Protein AF-A0A537LEA3-F1 (afdb_monomer_lite)

InterPro domains:
  IPR000515 ABC transporter type 1, transmembrane domain MetI-like [PS50928] (60-108)
  IPR035906 MetI-like superfamily [G3DSA:1.10.3720.10] (2-108)
  IPR035906 MetI-like superfamily [SSF161098] (2-107)

Organism: NCBI:txid2569760

Foldseek 3Di:
DVPCVVVVVVVVVVVVVCCVPVVVVVVVVLVCQADPVPRHGNGCVSVVVLVPDPVNVVVVVVVVCVVVVVVVVCVVVVVVVVVVCVVPPPDPVVSVVVVVVVVDPDPD

pLDDT: mean 89.68, std 10.16, range [42.91, 97.94]

Sequence (108 aa):
MRHWTPYLLVAPPVVLLASLVIYPLLYNVSLSLRSYRTGEFVGLHNFARALDDPQFFASLWATAIYVSGTLVVEILLGLALALLVHRTIRSGWARTLVYLLFLIPMVT

Secondary structure (DSSP, 8-state):
-TTTHHHHHHHHHHHHHHHHHHHHHHHHHHHHTB-TTT--B-TTHHHHHHHT-HHHHHHHHHHHHHHHHHHHHHHHHHHHHHHHHHHH---HHHHHHHHHHH------

Structure (mmCIF, N/CA/C/O backbone):
data_AF-A0A537LEA3-F1
#
_entry.id   AF-A0A537LEA3-F1
#
loop_
_atom_site.group_PDB
_atom_site.id
_atom_site.type_symbol
_atom_site.label_atom_id
_atom_site.label_alt_id
_atom_site.label_comp_id
_atom_site.label_asym_id
_atom_site.label_entity_id
_atom_site.label_seq_id
_atom_site.pdbx_PDB_ins_code
_atom_site.Cartn_x
_atom_site.Cartn_y
_atom_site.Cartn_z
_atom_site.occupancy
_atom_site.B_iso_or_equiv
_atom_site.auth_seq_id
_atom_site.auth_comp_id
_atom_site.auth_asym_id
_atom_site.auth_atom_id
_atom_site.pdbx_PDB_model_num
ATOM 1 N N . MET A 1 1 ? -36.535 -11.573 -21.141 1.00 58.59 1 MET A N 1
ATOM 2 C CA . MET A 1 1 ? -35.672 -10.382 -20.936 1.00 58.59 1 MET A CA 1
ATOM 3 C C . MET A 1 1 ? -35.405 -10.028 -19.458 1.00 58.59 1 MET A C 1
ATOM 5 O O . MET A 1 1 ? -34.530 -9.219 -19.198 1.00 58.59 1 MET A O 1
ATOM 9 N N . ARG A 1 2 ? -36.073 -10.660 -18.472 1.00 63.22 2 ARG A N 1
ATOM 10 C CA . ARG A 1 2 ? -36.006 -10.318 -17.028 1.00 63.22 2 ARG A CA 1
ATOM 11 C C . ARG A 1 2 ? -34.726 -10.750 -16.274 1.00 63.22 2 ARG A C 1
ATOM 13 O O . ARG A 1 2 ? -34.560 -10.387 -15.120 1.00 63.22 2 ARG A O 1
ATOM 20 N N . HIS A 1 3 ? -33.837 -11.526 -16.897 1.00 73.12 3 HIS A N 1
ATOM 21 C CA . HIS A 1 3 ? -32.606 -12.032 -16.263 1.00 73.12 3 HIS A CA 1
ATOM 22 C C . HIS A 1 3 ? -31.357 -11.177 -16.553 1.00 73.12 3 HIS A C 1
ATOM 24 O O . HIS A 1 3 ? -30.383 -11.276 -15.818 1.00 73.12 3 HIS A O 1
ATOM 30 N N . TRP A 1 4 ? -31.389 -10.295 -17.564 1.00 79.31 4 TRP A N 1
ATOM 31 C CA . TRP A 1 4 ? -30.260 -9.410 -17.918 1.00 79.31 4 TRP A CA 1
ATOM 32 C C . TRP A 1 4 ? -30.353 -8.018 -17.287 1.00 79.31 4 TRP A C 1
ATOM 34 O O . TRP A 1 4 ? -29.346 -7.330 -17.149 1.00 79.31 4 TRP A O 1
ATOM 44 N N . THR A 1 5 ? -31.552 -7.606 -16.866 1.00 84.56 5 THR A N 1
ATOM 45 C CA . THR A 1 5 ? -31.802 -6.319 -16.204 1.00 84.56 5 THR A CA 1
ATOM 46 C C . THR A 1 5 ? -30.903 -6.042 -14.991 1.00 84.56 5 THR A C 1
ATOM 48 O O . THR A 1 5 ? -30.385 -4.930 -14.929 1.00 84.56 5 THR A O 1
ATOM 51 N N . PRO A 1 6 ? -30.631 -6.986 -14.061 1.00 83.44 6 PRO A N 1
ATOM 52 C CA . PRO A 1 6 ? -29.698 -6.711 -12.964 1.00 83.44 6 PRO A CA 1
ATOM 53 C C . PRO A 1 6 ? -28.264 -6.455 -13.456 1.00 83.44 6 PRO A C 1
ATOM 55 O O . PRO A 1 6 ? -27.600 -5.560 -12.944 1.00 83.44 6 PRO A O 1
ATOM 58 N N . TYR A 1 7 ? -27.801 -7.167 -14.489 1.00 87.44 7 TYR A N 1
ATOM 59 C CA . TYR A 1 7 ? -26.462 -6.963 -15.053 1.00 87.44 7 TYR A CA 1
ATOM 60 C C . TYR A 1 7 ? -26.338 -5.620 -15.769 1.00 87.44 7 TYR A C 1
ATOM 62 O O . TYR A 1 7 ? -25.333 -4.942 -15.608 1.00 87.44 7 TYR A O 1
ATOM 70 N N . LEU A 1 8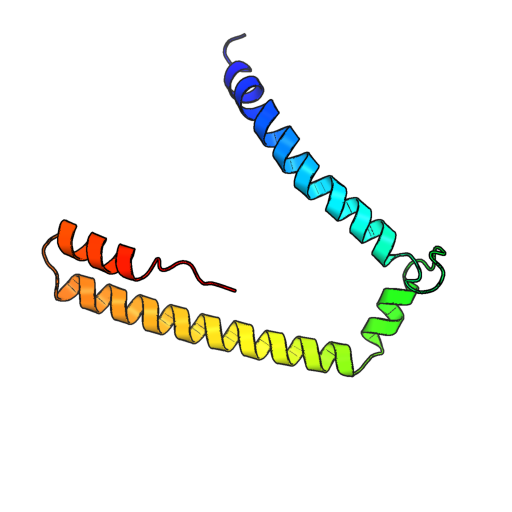 ? -27.366 -5.197 -16.508 1.00 90.31 8 LEU A N 1
ATOM 71 C CA . LEU A 1 8 ? -27.378 -3.897 -17.186 1.00 90.31 8 LEU A CA 1
ATOM 72 C C . LEU A 1 8 ? -27.432 -2.714 -16.210 1.00 90.31 8 LEU A C 1
ATOM 74 O O . LEU A 1 8 ? -26.903 -1.656 -16.527 1.00 90.31 8 LEU A O 1
ATOM 78 N N . LEU A 1 9 ? -28.030 -2.886 -15.028 1.00 90.38 9 LEU A N 1
ATOM 79 C CA . LEU A 1 9 ? -28.040 -1.859 -13.978 1.00 90.38 9 LEU A CA 1
ATOM 80 C C . LEU A 1 9 ? -26.688 -1.746 -13.259 1.00 90.38 9 LEU A C 1
ATOM 82 O O . LEU A 1 9 ? -26.279 -0.652 -12.883 1.00 90.38 9 LEU A O 1
ATOM 86 N N . VAL A 1 10 ? -25.985 -2.868 -13.088 1.00 93.25 10 VAL A N 1
ATOM 87 C CA . VAL A 1 10 ? -24.665 -2.919 -12.437 1.00 93.25 10 VAL A CA 1
ATOM 88 C C . VAL A 1 10 ? -23.525 -2.620 -13.424 1.00 93.25 10 VAL A C 1
ATOM 90 O O . VAL A 1 10 ? -22.455 -2.175 -13.014 1.00 93.25 10 VAL A O 1
ATOM 93 N N . ALA A 1 11 ? -23.742 -2.806 -14.728 1.00 94.62 11 ALA A N 1
ATOM 94 C CA . ALA A 1 11 ? -22.716 -2.616 -15.747 1.00 94.62 11 ALA A CA 1
ATOM 95 C C . ALA A 1 11 ? -22.125 -1.190 -15.778 1.00 94.62 11 ALA A C 1
ATOM 97 O O . ALA A 1 11 ? -20.901 -1.098 -15.756 1.00 94.62 11 ALA A O 1
ATOM 98 N N . PRO A 1 12 ? -22.897 -0.080 -15.767 1.00 93.75 12 PRO A N 1
ATOM 99 C CA . PRO A 1 12 ? -22.322 1.267 -15.801 1.00 93.75 12 PRO A CA 1
ATOM 100 C C . PRO A 1 12 ? -21.365 1.578 -14.637 1.00 93.75 12 PRO A C 1
ATOM 102 O O . PRO A 1 12 ? -20.235 1.986 -14.918 1.00 93.75 12 PRO A O 1
ATOM 105 N N . PRO A 1 13 ? -21.728 1.362 -13.352 1.00 95.00 13 PRO A N 1
ATOM 106 C CA . PRO A 1 13 ? -20.794 1.613 -12.258 1.00 95.00 13 PRO A CA 1
ATOM 107 C C . PRO A 1 13 ? -19.602 0.652 -12.283 1.00 95.00 13 PRO A C 1
ATOM 109 O O . PRO A 1 13 ? -18.483 1.086 -12.031 1.00 95.00 13 PRO A O 1
ATOM 112 N N . VAL A 1 14 ? -19.794 -0.623 -12.639 1.00 95.50 14 VAL A N 1
ATOM 113 C CA . VAL A 1 14 ? -18.678 -1.580 -12.726 1.00 95.50 14 VAL A CA 1
ATOM 114 C C . VAL A 1 14 ? -17.705 -1.205 -13.835 1.00 95.50 14 VAL A C 1
ATOM 116 O O . VAL A 1 14 ? -16.505 -1.193 -13.592 1.00 95.50 14 VAL A O 1
ATOM 119 N N . VAL A 1 15 ? -18.189 -0.864 -15.029 1.00 96.38 15 VAL A N 1
ATOM 120 C CA . VAL A 1 15 ? -17.337 -0.445 -16.151 1.00 96.38 15 VAL A CA 1
ATOM 121 C C . VAL A 1 15 ? -16.591 0.836 -15.805 1.00 96.38 15 VAL A C 1
ATOM 123 O O . VAL A 1 15 ? -15.396 0.929 -16.080 1.00 96.38 15 VAL A O 1
ATOM 126 N N . LEU A 1 16 ? -17.258 1.801 -15.167 1.00 96.12 16 LEU A N 1
ATOM 127 C CA . LEU A 1 16 ? -16.620 3.036 -14.726 1.00 96.12 16 LEU A CA 1
ATOM 128 C C . LEU A 1 16 ? -15.499 2.751 -13.716 1.00 96.12 16 LEU A C 1
ATOM 130 O O . LEU A 1 16 ? -14.360 3.151 -13.943 1.00 96.12 16 LEU A O 1
ATOM 134 N N . LEU A 1 17 ? -15.797 2.017 -12.640 1.00 96.44 17 LEU A N 1
ATOM 135 C CA . LEU A 1 17 ? -14.820 1.673 -11.602 1.00 96.44 17 LEU A CA 1
ATOM 136 C C . LEU A 1 17 ? -13.667 0.835 -12.159 1.00 96.44 17 LEU A C 1
ATOM 138 O O . LEU A 1 17 ? -12.504 1.118 -11.879 1.00 96.44 17 LEU A O 1
ATOM 142 N N . ALA A 1 18 ? -13.974 -0.162 -12.989 1.00 95.94 18 ALA A N 1
ATOM 143 C CA . ALA A 1 18 ? -12.971 -0.988 -13.641 1.00 95.94 18 ALA A CA 1
ATOM 144 C C . ALA A 1 18 ? -12.070 -0.139 -14.537 1.00 95.94 18 ALA A C 1
ATOM 146 O O . ALA A 1 18 ? -10.857 -0.280 -14.471 1.00 95.94 18 ALA A O 1
ATOM 147 N N . SER A 1 19 ? -12.626 0.790 -15.317 1.00 96.25 19 SER A N 1
ATOM 148 C CA . SER A 1 19 ? -11.834 1.678 -16.175 1.00 96.25 19 SER A CA 1
ATOM 149 C C . SER A 1 19 ? -10.914 2.582 -15.356 1.00 96.25 19 SER A C 1
ATOM 151 O O . SER A 1 19 ? -9.741 2.722 -15.695 1.00 96.25 19 SER A O 1
ATOM 153 N N . LEU A 1 20 ? -11.411 3.135 -14.245 1.00 96.50 20 LEU A N 1
ATOM 154 C CA . LEU A 1 20 ? -10.626 3.974 -13.337 1.00 96.50 20 LEU A CA 1
ATOM 155 C C . LEU A 1 20 ? -9.467 3.227 -12.669 1.00 96.50 20 LEU A C 1
ATOM 157 O O . LEU A 1 20 ? -8.479 3.861 -12.324 1.00 96.50 20 LEU A O 1
ATOM 161 N N . VAL A 1 21 ? -9.562 1.907 -12.497 1.00 96.12 21 VAL A N 1
ATOM 162 C CA . VAL A 1 21 ? -8.484 1.081 -11.929 1.00 96.12 21 VAL A CA 1
ATOM 163 C C . VAL A 1 21 ? -7.559 0.542 -13.020 1.00 96.12 21 VAL A C 1
ATOM 165 O O . VAL A 1 21 ? -6.338 0.637 -12.917 1.00 96.12 21 VAL A O 1
ATOM 168 N N . ILE A 1 22 ? -8.129 -0.015 -14.086 1.00 96.75 22 ILE A N 1
ATOM 169 C CA . ILE A 1 22 ? -7.390 -0.704 -15.147 1.00 96.75 22 ILE A CA 1
ATOM 170 C C . ILE A 1 22 ? -6.566 0.290 -15.961 1.00 96.75 22 ILE A C 1
ATOM 172 O O . ILE A 1 22 ? -5.415 -0.003 -16.271 1.00 96.75 22 ILE A O 1
ATOM 176 N N . TYR A 1 23 ? -7.103 1.470 -16.280 1.00 96.31 23 TYR A N 1
ATOM 177 C CA . TYR A 1 23 ? -6.367 2.470 -17.053 1.00 96.31 23 TYR A CA 1
ATOM 178 C C . TYR A 1 23 ? -5.046 2.897 -16.383 1.00 96.31 23 TYR A C 1
ATOM 180 O O . TYR A 1 23 ? -3.993 2.722 -17.007 1.00 96.31 23 TYR A O 1
ATOM 188 N N . PRO A 1 24 ? -5.029 3.401 -15.128 1.00 96.69 24 PRO A N 1
ATOM 189 C CA . PRO A 1 24 ? -3.774 3.762 -14.480 1.00 96.69 24 PRO A CA 1
ATOM 190 C C . PRO A 1 24 ? -2.895 2.542 -14.215 1.00 96.69 24 PRO A C 1
ATOM 192 O O . PRO A 1 24 ? -1.677 2.677 -14.254 1.00 96.69 24 PRO A O 1
ATOM 195 N N . LEU A 1 25 ? -3.460 1.352 -13.991 1.00 97.12 25 LEU A N 1
ATOM 196 C CA . LEU A 1 25 ? -2.669 0.131 -13.841 1.00 97.12 25 LEU A CA 1
ATOM 197 C C . LEU A 1 25 ? -1.891 -0.185 -15.124 1.00 97.12 25 LEU A C 1
ATOM 199 O O . LEU A 1 25 ? -0.675 -0.351 -15.069 1.00 97.12 25 LEU A O 1
ATOM 203 N N . LEU A 1 26 ? -2.555 -0.203 -16.282 1.00 97.00 26 LEU A N 1
ATOM 204 C CA . LEU A 1 26 ? -1.904 -0.432 -17.577 1.00 97.00 26 LEU A CA 1
ATOM 205 C C . LEU A 1 26 ? -0.862 0.648 -17.884 1.00 97.00 26 LEU A C 1
ATOM 207 O O . LEU A 1 26 ? 0.230 0.344 -18.369 1.00 97.00 26 LEU A O 1
ATOM 211 N N . TYR A 1 27 ? -1.170 1.903 -17.556 1.00 95.12 27 TYR A N 1
ATOM 212 C CA . TYR A 1 27 ? -0.226 3.005 -17.692 1.00 95.12 27 TYR A CA 1
ATOM 213 C C . TYR A 1 27 ? 1.017 2.814 -16.807 1.00 95.12 27 TYR A C 1
ATOM 215 O O . TYR A 1 27 ? 2.139 2.943 -17.293 1.00 95.12 27 TYR A O 1
ATOM 223 N N . ASN A 1 28 ? 0.841 2.420 -15.542 1.00 95.81 28 ASN A N 1
ATOM 224 C CA . ASN A 1 28 ? 1.945 2.121 -14.628 1.00 95.81 28 ASN A CA 1
ATOM 225 C C . ASN A 1 28 ? 2.772 0.916 -15.088 1.00 95.81 28 ASN A C 1
ATOM 227 O O . ASN A 1 28 ? 3.995 0.956 -15.001 1.00 95.81 28 ASN A O 1
ATOM 231 N N . VAL A 1 29 ? 2.142 -0.126 -15.637 1.00 95.50 29 VAL A N 1
ATOM 232 C CA . VAL A 1 29 ? 2.865 -1.258 -16.236 1.00 95.50 29 VAL A CA 1
ATOM 233 C C . VAL A 1 29 ? 3.735 -0.773 -17.399 1.00 95.50 29 VAL A C 1
ATOM 235 O O . VAL A 1 29 ? 4.924 -1.083 -17.437 1.00 95.50 29 VAL A O 1
ATOM 238 N N . SER A 1 30 ? 3.198 0.055 -18.299 1.00 94.88 30 SER A N 1
ATOM 239 C CA . SER A 1 30 ? 3.976 0.656 -19.394 1.00 94.88 30 SER A CA 1
ATOM 240 C C . SER A 1 30 ? 5.143 1.508 -18.880 1.00 94.88 30 SER A C 1
ATOM 242 O O . SER A 1 30 ? 6.261 1.385 -19.381 1.00 94.88 30 SER A O 1
ATOM 244 N N . LEU A 1 31 ? 4.917 2.326 -17.845 1.00 94.56 31 LEU A N 1
ATOM 245 C CA . LEU A 1 31 ? 5.967 3.119 -17.200 1.00 94.56 31 LEU A CA 1
ATOM 246 C C . LEU A 1 31 ? 7.034 2.248 -16.531 1.00 94.56 31 LEU A C 1
ATOM 248 O O . LEU A 1 31 ? 8.217 2.554 -16.645 1.00 94.56 31 LEU A O 1
ATOM 252 N N . SER A 1 32 ? 6.650 1.142 -15.891 1.00 94.12 32 SER A N 1
ATOM 253 C CA . SER A 1 32 ? 7.592 0.228 -15.231 1.00 94.12 32 SER A CA 1
ATOM 254 C C . SER A 1 32 ? 8.587 -0.406 -16.208 1.00 94.12 32 SER A C 1
ATOM 256 O O . SER A 1 32 ? 9.696 -0.764 -15.815 1.00 94.12 32 SER A O 1
ATOM 258 N N . LEU A 1 33 ? 8.223 -0.482 -17.494 1.00 96.19 33 LEU A N 1
ATOM 259 C CA . LEU A 1 33 ? 9.062 -0.998 -18.576 1.00 96.19 33 LEU A CA 1
ATOM 260 C C . LEU A 1 33 ? 9.866 0.097 -19.294 1.00 96.19 33 LEU A C 1
ATOM 262 O O . LEU A 1 33 ? 10.582 -0.187 -20.257 1.00 96.19 33 LEU A O 1
ATOM 266 N N . ARG A 1 34 ? 9.741 1.357 -18.866 1.00 95.94 34 ARG A N 1
ATOM 267 C CA . ARG A 1 34 ? 10.409 2.514 -19.468 1.00 95.94 34 ARG A CA 1
ATOM 268 C C . ARG A 1 34 ? 11.412 3.140 -18.508 1.00 95.94 34 ARG A C 1
ATOM 270 O O . ARG A 1 34 ? 11.278 3.077 -17.289 1.00 95.94 34 ARG A O 1
ATOM 277 N N . SER A 1 35 ? 12.458 3.742 -19.056 1.00 93.44 35 SER A N 1
ATOM 278 C CA . SER A 1 35 ? 13.439 4.493 -18.280 1.00 93.44 35 SER A CA 1
ATOM 279 C C . SER A 1 35 ? 12.798 5.762 -17.728 1.00 93.44 35 SER A C 1
ATOM 281 O O . SER A 1 35 ? 12.311 6.589 -18.495 1.00 93.44 35 SER A O 1
ATOM 283 N N . TYR A 1 36 ? 12.866 5.971 -16.413 1.00 88.88 36 TYR A N 1
ATOM 284 C CA . TYR A 1 36 ? 12.400 7.219 -15.798 1.00 88.88 36 TYR A CA 1
ATOM 285 C C . TYR A 1 36 ? 13.168 8.456 -16.303 1.00 88.88 36 TYR A C 1
ATOM 287 O O . TYR A 1 36 ? 12.627 9.555 -16.316 1.00 88.88 36 TYR A O 1
ATOM 295 N N . ARG A 1 37 ? 14.429 8.291 -16.735 1.00 89.31 37 ARG A N 1
ATOM 296 C CA . ARG A 1 37 ? 15.275 9.412 -17.185 1.00 89.31 37 ARG A CA 1
ATOM 297 C C . ARG A 1 37 ? 15.064 9.769 -18.654 1.00 89.31 37 ARG A C 1
ATOM 299 O O . ARG A 1 37 ? 15.113 10.943 -18.993 1.00 89.31 37 ARG A O 1
ATOM 306 N N . THR A 1 38 ? 14.889 8.766 -19.516 1.00 91.06 38 THR A N 1
ATOM 307 C CA . THR A 1 38 ? 14.872 8.951 -20.981 1.00 91.06 38 THR A CA 1
ATOM 308 C C . THR A 1 38 ? 13.508 8.676 -21.616 1.00 91.06 38 THR A C 1
ATOM 310 O O . THR A 1 38 ? 13.295 9.035 -22.766 1.00 91.06 38 THR A O 1
ATOM 313 N N . GLY A 1 39 ? 12.572 8.035 -20.906 1.00 90.50 39 GLY A N 1
ATOM 314 C CA . GLY A 1 39 ? 11.260 7.628 -21.434 1.00 90.50 39 GLY A CA 1
ATOM 315 C C . GLY A 1 39 ? 11.298 6.438 -22.406 1.00 90.50 39 GLY A C 1
ATOM 316 O O . GLY A 1 39 ? 10.249 5.928 -22.823 1.00 90.50 39 GLY A O 1
ATOM 317 N N . GLU A 1 40 ? 12.497 5.969 -22.749 1.00 93.81 40 GLU A N 1
ATOM 318 C CA . GLU A 1 40 ? 12.722 4.853 -23.662 1.00 93.81 40 GLU A CA 1
ATOM 319 C C . GLU A 1 40 ? 12.281 3.527 -23.049 1.00 93.81 40 GLU A C 1
ATOM 321 O O . GLU A 1 40 ? 12.340 3.330 -21.835 1.00 93.81 40 GLU A O 1
ATOM 326 N N . PHE A 1 41 ? 11.845 2.602 -23.900 1.00 95.19 41 PHE A N 1
ATOM 327 C CA . PHE A 1 41 ? 11.473 1.260 -23.477 1.00 95.19 41 PHE A CA 1
ATOM 328 C C . PHE A 1 41 ? 12.730 0.448 -23.142 1.00 95.19 41 PHE A C 1
ATOM 330 O O . PHE A 1 41 ? 13.535 0.153 -24.020 1.00 95.19 41 PHE A O 1
ATOM 337 N N . VAL A 1 42 ? 12.882 0.081 -21.870 1.00 95.62 42 VAL A N 1
ATOM 338 C CA . VAL A 1 42 ? 14.022 -0.685 -21.335 1.00 95.62 42 VAL A CA 1
ATOM 339 C C . VAL A 1 42 ? 13.627 -2.102 -20.902 1.00 95.62 42 VAL A C 1
ATOM 341 O O . VAL A 1 42 ? 14.433 -2.830 -20.319 1.00 95.62 42 VAL A O 1
ATOM 344 N N . GLY A 1 43 ? 12.379 -2.507 -21.163 1.00 94.06 43 GLY A N 1
ATOM 345 C CA . GLY A 1 43 ? 11.856 -3.818 -20.793 1.00 94.06 43 GLY A CA 1
ATOM 346 C C . GLY A 1 43 ? 11.974 -4.073 -19.289 1.00 94.06 43 GLY A C 1
ATOM 347 O O . GLY A 1 43 ? 11.599 -3.235 -18.474 1.00 94.06 43 GLY A O 1
ATOM 348 N N . LEU A 1 44 ? 12.527 -5.227 -18.907 1.00 94.62 44 LEU A N 1
ATOM 349 C CA . LEU A 1 44 ? 12.644 -5.638 -17.502 1.00 94.62 44 LEU A CA 1
ATOM 350 C C . LEU A 1 44 ? 13.888 -5.092 -16.781 1.00 94.62 44 LEU A C 1
ATOM 352 O O . LEU A 1 44 ? 14.126 -5.430 -15.623 1.00 94.62 44 LEU A O 1
ATOM 356 N N . HIS A 1 45 ? 14.679 -4.229 -17.421 1.00 94.25 45 HIS A N 1
ATOM 357 C CA . HIS A 1 45 ? 15.930 -3.737 -16.842 1.00 94.25 45 HIS A CA 1
ATOM 358 C C . HIS A 1 45 ? 15.731 -2.961 -15.524 1.00 94.25 45 HIS A C 1
ATOM 360 O O . HIS A 1 45 ? 16.576 -3.022 -14.633 1.00 94.25 45 HIS A O 1
ATOM 366 N N . ASN A 1 46 ? 14.600 -2.263 -15.366 1.00 93.19 46 ASN A N 1
ATOM 367 C CA . ASN A 1 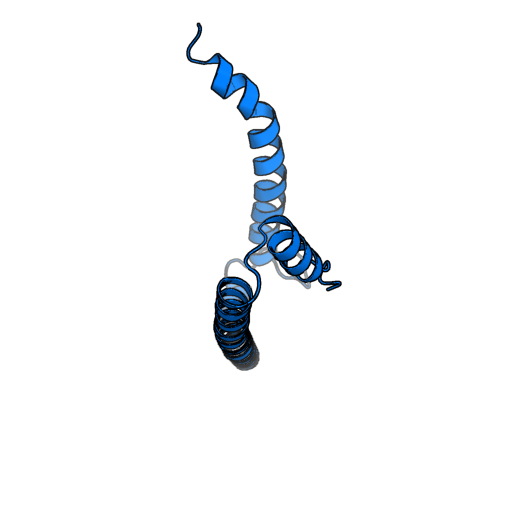46 ? 14.241 -1.605 -14.104 1.00 93.19 46 ASN A CA 1
ATOM 368 C C . ASN A 1 46 ? 14.069 -2.610 -12.954 1.00 93.19 46 ASN A C 1
ATOM 370 O O . ASN A 1 46 ? 14.516 -2.341 -11.843 1.00 93.19 46 ASN A O 1
ATOM 374 N N . PHE A 1 47 ? 13.465 -3.770 -13.228 1.00 93.50 47 PHE A N 1
ATOM 375 C CA . PHE A 1 47 ? 13.255 -4.822 -12.234 1.00 93.50 47 PHE A CA 1
ATOM 376 C C . PHE A 1 47 ? 14.568 -5.505 -11.855 1.00 93.50 47 PHE A C 1
ATOM 378 O O . PHE A 1 47 ? 14.821 -5.691 -10.673 1.00 93.50 47 PHE A O 1
ATOM 385 N N . ALA A 1 48 ? 15.430 -5.807 -12.833 1.00 94.44 48 ALA A N 1
ATOM 386 C CA . ALA A 1 48 ? 16.759 -6.361 -12.560 1.00 94.44 48 ALA A CA 1
ATOM 387 C C . ALA A 1 48 ? 17.577 -5.430 -11.649 1.00 94.44 48 ALA A C 1
ATOM 389 O O . ALA A 1 48 ? 18.078 -5.864 -10.619 1.00 94.44 48 ALA A O 1
ATOM 390 N N . ARG A 1 49 ? 17.611 -4.123 -11.957 1.00 93.19 49 ARG A N 1
ATOM 391 C CA . ARG A 1 49 ? 18.287 -3.133 -11.102 1.00 93.19 49 ARG A CA 1
ATOM 392 C C . ARG A 1 49 ? 17.704 -3.048 -9.694 1.00 93.19 49 ARG A C 1
ATOM 394 O O . ARG A 1 49 ? 18.467 -2.864 -8.759 1.00 93.19 49 ARG A O 1
ATOM 401 N N . ALA A 1 50 ? 16.384 -3.153 -9.540 1.00 92.50 50 ALA A N 1
ATOM 402 C CA . ALA A 1 50 ? 15.752 -3.133 -8.222 1.00 92.50 50 ALA A CA 1
ATOM 403 C C . ALA A 1 50 ? 16.088 -4.386 -7.397 1.00 92.50 50 ALA A C 1
ATOM 405 O O . ALA A 1 50 ? 16.274 -4.288 -6.191 1.00 92.50 50 ALA A O 1
ATOM 406 N N . LEU A 1 51 ? 16.187 -5.552 -8.041 1.00 94.94 51 LEU A N 1
ATOM 407 C CA . LEU A 1 51 ? 16.539 -6.810 -7.378 1.00 94.94 51 LEU A CA 1
ATOM 408 C C . LEU A 1 51 ? 18.020 -6.897 -6.991 1.00 94.94 51 LEU A C 1
ATOM 410 O O . LEU A 1 51 ? 18.342 -7.622 -6.058 1.00 94.94 51 LEU A O 1
ATOM 414 N N . ASP A 1 52 ? 18.900 -6.156 -7.661 1.00 95.50 52 ASP A N 1
ATOM 415 C CA . ASP A 1 52 ? 20.315 -6.050 -7.285 1.00 95.50 52 ASP A CA 1
ATOM 416 C C . ASP A 1 52 ? 20.579 -4.943 -6.244 1.00 95.50 52 ASP A C 1
ATOM 418 O O . ASP A 1 52 ? 21.700 -4.818 -5.751 1.00 95.50 52 ASP A O 1
ATOM 422 N N . ASP A 1 53 ? 19.575 -4.128 -5.899 1.00 95.31 53 ASP A N 1
ATOM 423 C CA . ASP A 1 53 ? 19.718 -2.996 -4.981 1.00 95.31 53 ASP A CA 1
ATOM 424 C C . ASP A 1 53 ? 19.523 -3.427 -3.508 1.00 95.31 53 ASP A C 1
ATOM 426 O O . ASP A 1 53 ? 18.413 -3.790 -3.103 1.00 95.31 53 ASP A O 1
ATOM 430 N N . PRO A 1 54 ? 20.550 -3.343 -2.639 1.00 93.69 54 PRO A N 1
ATOM 431 C CA . PRO A 1 54 ? 20.406 -3.659 -1.217 1.00 93.69 54 PRO A CA 1
ATOM 432 C C . PRO A 1 54 ? 19.384 -2.767 -0.499 1.00 93.69 54 PRO A C 1
ATOM 434 O O . PRO A 1 54 ? 18.754 -3.198 0.472 1.00 93.69 54 PRO A O 1
ATOM 437 N N . GLN A 1 55 ? 19.196 -1.530 -0.967 1.00 96.00 55 GLN A N 1
ATOM 438 C CA . GLN A 1 55 ? 18.232 -0.603 -0.386 1.00 96.00 55 GLN A CA 1
ATOM 439 C C . GLN A 1 55 ? 16.794 -1.076 -0.618 1.00 96.00 55 GLN A C 1
ATOM 441 O O . GLN A 1 55 ? 15.955 -0.909 0.269 1.00 96.00 55 GLN A O 1
ATOM 446 N N . PHE A 1 56 ? 16.516 -1.734 -1.748 1.00 94.94 56 PHE A N 1
ATOM 447 C CA . PHE A 1 56 ? 15.206 -2.321 -2.030 1.00 94.94 56 PHE A CA 1
ATOM 448 C C . PHE A 1 56 ? 14.810 -3.337 -0.951 1.00 94.94 56 PHE A C 1
ATOM 450 O O . PHE A 1 56 ? 13.719 -3.249 -0.383 1.00 94.94 56 PHE A O 1
ATOM 457 N N . PHE A 1 57 ? 15.716 -4.252 -0.593 1.00 96.50 57 PHE A N 1
ATOM 458 C CA . PHE A 1 57 ? 15.459 -5.240 0.458 1.00 96.50 57 PHE A CA 1
ATOM 459 C C . PHE A 1 57 ? 15.403 -4.627 1.854 1.00 96.50 57 PHE A C 1
ATOM 461 O O . PHE A 1 57 ? 14.577 -5.048 2.664 1.00 96.50 57 PHE A O 1
ATOM 468 N N . ALA A 1 58 ? 16.231 -3.619 2.140 1.00 96.69 58 ALA A N 1
ATOM 469 C CA . ALA A 1 58 ? 16.164 -2.898 3.408 1.00 96.69 58 ALA A CA 1
ATOM 470 C C . ALA A 1 58 ? 14.789 -2.234 3.599 1.00 96.69 58 ALA A C 1
ATOM 472 O O . ALA A 1 58 ? 14.177 -2.369 4.660 1.00 96.69 58 ALA A O 1
ATOM 473 N N . SER A 1 59 ? 14.266 -1.578 2.559 1.00 97.00 59 SER A N 1
ATOM 474 C CA . SER A 1 59 ? 12.919 -1.005 2.570 1.00 97.00 59 SER A CA 1
ATOM 475 C C . SER A 1 59 ? 11.839 -2.079 2.675 1.00 97.00 59 SER A C 1
ATOM 477 O O . SER A 1 59 ? 10.931 -1.937 3.489 1.00 97.00 59 SER A O 1
ATOM 479 N N . LEU A 1 60 ? 11.959 -3.181 1.928 1.00 97.12 60 LEU A N 1
ATOM 480 C CA . LEU A 1 60 ? 11.014 -4.297 1.995 1.00 97.12 60 LEU A CA 1
ATOM 481 C C . LEU A 1 60 ? 10.931 -4.885 3.411 1.00 97.12 60 LEU A C 1
ATOM 483 O O . LEU A 1 60 ? 9.837 -5.134 3.916 1.00 97.12 60 LEU A O 1
ATOM 487 N N . TRP A 1 61 ? 12.076 -5.061 4.071 1.00 97.62 61 TRP A N 1
ATOM 488 C CA . TRP A 1 61 ? 12.152 -5.567 5.439 1.00 97.62 61 TRP A CA 1
ATOM 489 C C . TRP A 1 61 ? 11.570 -4.584 6.455 1.00 97.62 61 TRP A C 1
ATOM 491 O O . TRP A 1 61 ? 10.792 -4.982 7.322 1.00 97.62 61 TRP A O 1
ATOM 501 N N . ALA A 1 62 ? 11.878 -3.292 6.318 1.00 97.50 62 ALA A N 1
ATOM 502 C CA . ALA A 1 62 ? 11.290 -2.253 7.157 1.00 97.50 62 ALA A CA 1
ATOM 503 C C . ALA A 1 62 ? 9.758 -2.225 7.028 1.00 97.50 62 ALA A C 1
ATOM 505 O O . ALA A 1 62 ? 9.057 -2.189 8.039 1.00 97.50 62 ALA A O 1
ATOM 506 N N . THR A 1 63 ? 9.226 -2.318 5.805 1.00 97.31 63 THR A N 1
ATOM 507 C CA . THR A 1 63 ? 7.781 -2.406 5.563 1.00 97.31 63 THR A CA 1
ATOM 508 C C . THR A 1 63 ? 7.192 -3.691 6.134 1.00 97.31 63 THR A C 1
ATOM 510 O O . THR A 1 63 ? 6.137 -3.639 6.757 1.00 97.31 63 THR A O 1
ATOM 513 N N . ALA A 1 64 ? 7.862 -4.834 5.983 1.00 97.88 64 ALA A N 1
ATOM 514 C CA . ALA A 1 64 ? 7.389 -6.100 6.536 1.00 97.88 64 ALA A CA 1
ATOM 515 C C . ALA A 1 64 ? 7.296 -6.056 8.070 1.00 97.88 64 ALA A C 1
ATOM 517 O O . ALA A 1 64 ? 6.275 -6.458 8.631 1.00 97.88 64 ALA A O 1
ATOM 518 N N . ILE A 1 65 ? 8.312 -5.516 8.752 1.00 97.94 65 ILE A N 1
ATOM 519 C CA . ILE A 1 65 ? 8.288 -5.313 10.210 1.00 97.94 65 ILE A CA 1
ATOM 520 C C . ILE A 1 65 ? 7.174 -4.340 10.597 1.00 97.94 65 ILE A C 1
ATOM 522 O O . ILE A 1 65 ? 6.412 -4.622 11.518 1.00 97.94 65 ILE A O 1
ATOM 526 N N . TYR A 1 66 ? 7.057 -3.216 9.890 1.00 97.19 66 TYR A N 1
ATOM 527 C CA . TYR A 1 66 ? 6.034 -2.214 10.172 1.00 97.19 66 TYR A CA 1
ATOM 528 C C . TYR A 1 66 ? 4.623 -2.793 10.032 1.00 97.19 66 TYR A C 1
ATOM 530 O O . TYR A 1 66 ? 3.830 -2.707 10.964 1.00 97.19 66 TYR A O 1
ATOM 538 N N . VAL A 1 67 ? 4.315 -3.428 8.899 1.00 97.12 67 VAL A N 1
ATOM 539 C CA . VAL A 1 67 ? 2.994 -4.013 8.634 1.00 97.12 67 VAL A CA 1
ATOM 540 C C . VAL A 1 67 ? 2.688 -5.121 9.634 1.00 97.12 67 VAL A C 1
ATOM 542 O O . VAL A 1 67 ? 1.614 -5.126 10.224 1.00 97.12 67 VAL A O 1
ATOM 545 N N . SER A 1 68 ? 3.623 -6.045 9.865 1.00 97.62 68 SER A N 1
ATOM 546 C CA . SER A 1 68 ? 3.393 -7.157 10.794 1.00 97.62 68 SER A CA 1
ATOM 547 C C . SER A 1 68 ? 3.205 -6.676 12.236 1.00 97.62 68 SER A C 1
ATOM 549 O O . SER A 1 68 ? 2.256 -7.096 12.896 1.00 97.62 68 SER A O 1
ATOM 551 N N . GLY A 1 69 ? 4.051 -5.758 12.710 1.00 97.62 69 GLY A N 1
ATOM 552 C CA . GLY A 1 69 ? 3.939 -5.170 14.043 1.00 97.62 69 GLY A CA 1
ATOM 553 C C . GLY A 1 69 ? 2.629 -4.409 14.232 1.00 97.62 69 GLY A C 1
ATOM 554 O O . GLY A 1 69 ? 1.915 -4.659 15.203 1.00 97.62 69 GLY A O 1
ATOM 555 N N . THR A 1 70 ? 2.279 -3.538 13.283 1.00 95.94 70 THR A N 1
ATOM 556 C CA . THR A 1 70 ? 1.031 -2.765 13.326 1.00 95.94 70 THR A CA 1
ATOM 557 C C . THR A 1 70 ? -0.187 -3.684 13.312 1.00 95.94 70 THR A C 1
ATOM 559 O O . THR A 1 70 ? -1.029 -3.564 14.195 1.00 95.94 70 THR A O 1
ATOM 562 N N . LEU A 1 71 ? -0.245 -4.675 12.413 1.00 96.88 71 LEU A N 1
ATOM 563 C CA . LEU A 1 71 ? -1.359 -5.631 12.353 1.00 96.88 71 LEU A CA 1
ATOM 564 C C . LEU A 1 71 ? -1.535 -6.411 13.660 1.00 96.88 71 LEU A C 1
ATOM 566 O O . LEU A 1 71 ? -2.656 -6.567 14.141 1.00 96.88 71 LEU A O 1
ATOM 570 N N . VAL A 1 72 ? -0.442 -6.904 14.252 1.00 97.69 72 VAL A N 1
ATOM 571 C CA . VAL A 1 72 ? -0.506 -7.635 15.526 1.00 97.69 72 VAL A CA 1
ATOM 572 C C . VAL A 1 72 ? -1.059 -6.735 16.628 1.00 97.69 72 VAL A C 1
ATOM 574 O O . VAL A 1 72 ? -1.969 -7.139 17.352 1.00 97.69 72 VAL A O 1
ATOM 577 N N . VAL A 1 73 ? -0.546 -5.511 16.744 1.00 96.44 73 VAL A N 1
ATOM 578 C CA . VAL A 1 73 ? -0.989 -4.555 17.765 1.00 96.44 73 VAL A CA 1
ATOM 579 C C . VAL A 1 73 ? -2.452 -4.159 17.555 1.00 96.44 73 VAL A C 1
ATOM 581 O O . VAL A 1 73 ? -3.226 -4.197 18.509 1.00 96.44 73 VAL A O 1
ATOM 584 N N . GLU A 1 74 ? -2.859 -3.838 16.328 1.00 93.62 74 GLU A N 1
ATOM 585 C CA . GLU A 1 74 ? -4.236 -3.466 15.988 1.00 93.62 74 GLU A CA 1
ATOM 586 C C . GLU A 1 74 ? -5.229 -4.585 16.298 1.00 93.62 74 GLU A C 1
ATOM 588 O O . GLU A 1 74 ? -6.273 -4.328 16.899 1.00 93.62 74 GLU A O 1
ATOM 593 N N . ILE A 1 75 ? -4.903 -5.834 15.951 1.00 95.25 75 ILE A N 1
ATOM 594 C CA . ILE A 1 75 ? -5.766 -6.983 16.245 1.00 95.25 75 ILE A CA 1
ATOM 595 C C . ILE A 1 75 ? -5.879 -7.189 17.755 1.00 95.25 75 ILE A C 1
ATOM 597 O O . ILE A 1 75 ? -6.987 -7.358 18.266 1.00 95.25 75 ILE A O 1
ATOM 601 N N . LEU A 1 76 ? -4.758 -7.163 18.482 1.00 97.12 76 LEU A N 1
ATOM 602 C CA . LEU A 1 76 ? -4.760 -7.376 19.929 1.00 97.12 76 LEU A CA 1
ATOM 603 C C . LEU A 1 76 ? -5.531 -6.275 20.662 1.00 97.12 76 LEU A C 1
ATOM 605 O O . LEU A 1 76 ? -6.383 -6.581 21.497 1.00 97.12 76 LEU A O 1
ATOM 609 N N . LEU A 1 77 ? -5.275 -5.008 20.334 1.00 92.88 77 LEU A N 1
ATOM 610 C CA . LEU A 1 77 ? -5.966 -3.871 20.940 1.00 92.88 77 LEU A CA 1
ATOM 611 C C . LEU A 1 77 ? -7.440 -3.833 20.538 1.00 92.88 77 LEU A C 1
ATOM 613 O O . LEU A 1 77 ? -8.303 -3.696 21.404 1.00 92.88 77 LEU A O 1
ATOM 617 N N . GLY A 1 78 ? -7.744 -4.010 19.252 1.00 90.19 78 GLY A N 1
ATOM 618 C CA . GLY A 1 78 ? -9.110 -4.039 18.737 1.00 90.19 78 GLY A CA 1
ATOM 619 C C . GLY A 1 78 ? -9.939 -5.147 19.382 1.00 90.19 78 GLY A C 1
ATOM 620 O O . GLY A 1 78 ? -11.058 -4.899 19.832 1.00 90.19 78 GLY A O 1
ATOM 621 N N . LEU A 1 79 ? -9.375 -6.352 19.519 1.00 92.56 79 LEU A N 1
ATOM 622 C CA . LEU A 1 79 ? -10.036 -7.472 20.187 1.00 92.56 79 LEU A CA 1
ATOM 623 C C . LEU A 1 79 ? -10.196 -7.231 21.692 1.00 92.56 79 LEU A C 1
ATOM 625 O O . LEU A 1 79 ? -11.277 -7.470 22.233 1.00 92.56 79 LEU A O 1
ATOM 629 N N . ALA A 1 80 ? -9.156 -6.745 22.375 1.00 91.88 80 ALA A N 1
ATOM 630 C CA . ALA A 1 80 ? -9.219 -6.445 23.805 1.00 91.88 80 ALA A CA 1
ATOM 631 C C . ALA A 1 80 ? -10.309 -5.406 24.109 1.00 91.88 80 ALA A C 1
ATOM 633 O O . ALA A 1 80 ? -11.133 -5.610 25.005 1.00 91.88 80 ALA A O 1
ATOM 634 N N . LEU A 1 81 ? -10.368 -4.333 23.317 1.00 89.25 81 LEU A N 1
ATOM 635 C CA . LEU A 1 81 ? -11.402 -3.306 23.416 1.00 89.25 81 LEU A CA 1
ATOM 636 C C . LEU A 1 81 ? -12.786 -3.866 23.077 1.00 89.25 81 LEU A C 1
ATOM 638 O O . LEU A 1 81 ? -13.740 -3.609 23.813 1.00 89.25 81 LEU A O 1
ATOM 642 N N . ALA A 1 82 ? -12.912 -4.676 22.023 1.00 88.81 82 ALA A N 1
ATOM 643 C CA . ALA A 1 82 ? -14.177 -5.307 21.659 1.00 88.81 82 ALA A CA 1
ATOM 644 C C . ALA A 1 82 ? -14.724 -6.187 22.796 1.00 88.81 82 ALA A C 1
ATOM 646 O O . ALA A 1 82 ? -15.908 -6.092 23.128 1.00 88.81 82 ALA A O 1
ATOM 647 N N . LEU A 1 83 ? -13.868 -6.989 23.436 1.00 90.50 83 LEU A N 1
ATOM 648 C CA . LEU A 1 83 ? -14.234 -7.833 24.577 1.00 90.50 83 LEU A CA 1
ATOM 649 C C . LEU A 1 83 ? -14.599 -7.010 25.817 1.00 90.50 83 LEU A C 1
ATOM 651 O O . LEU A 1 83 ? -15.583 -7.327 26.490 1.00 90.50 83 LEU A O 1
ATOM 655 N N . LEU A 1 84 ? -13.843 -5.949 26.114 1.00 89.69 84 LEU A N 1
ATOM 656 C CA . LEU A 1 84 ? -14.125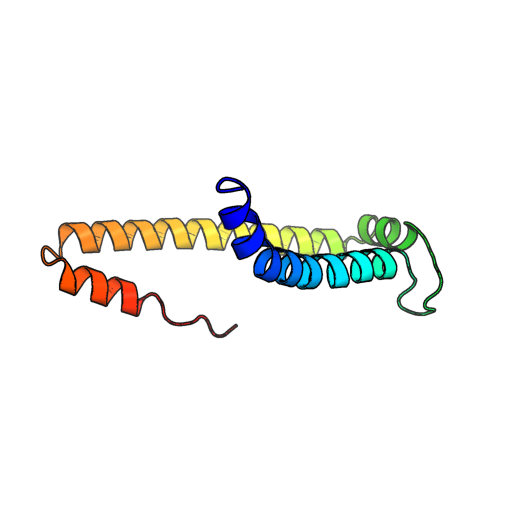 -5.053 27.235 1.00 89.69 84 LEU A CA 1
ATOM 657 C C . LEU A 1 84 ? -15.487 -4.374 27.064 1.00 89.69 84 LEU A C 1
ATOM 659 O O . LEU A 1 84 ? -16.320 -4.407 27.967 1.00 89.69 84 LEU A O 1
ATO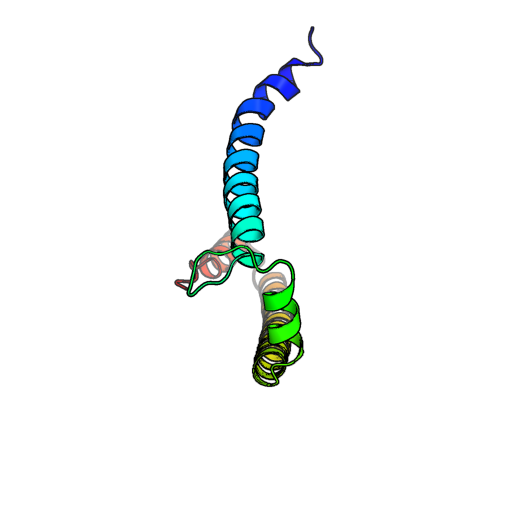M 663 N N . VAL A 1 85 ? -15.745 -3.815 25.883 1.00 88.38 85 VAL A N 1
ATOM 664 C CA . VAL A 1 85 ? -17.020 -3.172 25.558 1.00 88.38 85 VAL A CA 1
ATOM 665 C C . VAL A 1 85 ? -18.167 -4.180 25.613 1.00 88.38 85 VAL A C 1
ATOM 667 O O . VAL A 1 85 ? -19.216 -3.872 26.177 1.00 88.38 85 VAL A O 1
ATOM 670 N N . HIS A 1 86 ? -17.965 -5.396 25.097 1.00 85.94 86 HIS A N 1
ATOM 671 C CA . HIS A 1 86 ? -18.972 -6.456 25.141 1.00 85.94 86 HIS A CA 1
ATOM 672 C C . HIS A 1 86 ? -19.355 -6.851 26.575 1.00 85.94 86 HIS A C 1
ATOM 674 O O . HIS A 1 86 ? -20.525 -7.118 26.842 1.00 85.94 86 HIS A O 1
ATOM 680 N N . ARG A 1 87 ? -18.390 -6.879 27.504 1.00 85.62 87 ARG A N 1
ATOM 681 C CA . ARG A 1 87 ? -18.634 -7.243 28.909 1.00 85.62 87 ARG A CA 1
ATOM 682 C C . ARG A 1 87 ? -19.216 -6.097 29.739 1.00 85.62 87 ARG A C 1
ATOM 684 O O . ARG A 1 87 ? -20.073 -6.349 30.583 1.00 85.62 87 ARG A O 1
ATOM 691 N N . THR A 1 88 ? -18.766 -4.864 29.516 1.00 85.44 88 THR A N 1
ATOM 692 C CA . THR A 1 88 ? -19.111 -3.712 30.368 1.00 85.44 88 THR A CA 1
ATOM 693 C C . THR A 1 88 ? -20.379 -2.996 29.903 1.00 85.44 88 THR A C 1
ATOM 695 O O . THR A 1 88 ? -21.193 -2.577 30.726 1.00 85.44 88 THR A O 1
ATOM 698 N N . ILE A 1 89 ? -20.590 -2.866 28.589 1.00 84.81 89 ILE A N 1
ATOM 699 C CA . ILE A 1 89 ? -21.699 -2.089 28.028 1.00 84.81 89 ILE A CA 1
ATOM 700 C C . ILE A 1 89 ? -22.812 -3.034 27.567 1.00 84.81 89 ILE A C 1
ATOM 702 O O . ILE A 1 89 ? -22.778 -3.590 26.471 1.00 84.81 89 ILE A O 1
ATOM 706 N N . ARG A 1 90 ? -23.850 -3.179 28.400 1.00 81.00 90 ARG A N 1
ATOM 707 C CA . ARG A 1 90 ? -25.050 -3.971 28.065 1.00 81.00 90 ARG A CA 1
ATOM 708 C C . ARG A 1 90 ? -25.979 -3.292 27.058 1.00 81.00 90 ARG A C 1
ATOM 710 O O . ARG A 1 90 ? -26.759 -3.970 26.395 1.00 81.00 90 ARG A O 1
ATOM 717 N N . SER A 1 91 ? -25.915 -1.965 26.952 1.00 84.81 91 SER A N 1
ATOM 718 C CA . SER A 1 91 ? -26.774 -1.207 26.046 1.00 84.81 91 SER A CA 1
ATOM 719 C C . SER A 1 91 ? -26.219 -1.184 24.619 1.00 84.81 91 SER A C 1
ATOM 721 O O . SER A 1 91 ? -25.118 -0.685 24.378 1.00 84.81 91 SER A O 1
ATOM 723 N N . GLY A 1 92 ? -27.010 -1.668 23.658 1.00 81.38 92 GLY A N 1
ATOM 724 C CA . GLY A 1 92 ? -26.623 -1.708 22.246 1.00 81.38 92 GLY A CA 1
ATOM 725 C C . GLY A 1 92 ? -26.283 -0.332 21.660 1.00 81.38 92 GLY A C 1
ATOM 726 O O . GLY A 1 92 ? -25.315 -0.225 20.915 1.00 81.38 92 GLY A O 1
ATOM 727 N N . TRP A 1 93 ? -27.007 0.728 22.042 1.00 83.38 93 TRP A N 1
ATOM 728 C CA . TRP A 1 93 ? -26.766 2.083 21.523 1.00 83.38 93 TRP A CA 1
ATOM 729 C C . TRP A 1 93 ? -25.451 2.683 22.039 1.00 83.38 93 TRP A C 1
ATOM 731 O O . TRP A 1 93 ? -24.699 3.279 21.270 1.00 83.38 93 TRP A O 1
ATOM 741 N N . ALA A 1 94 ? -25.130 2.465 23.317 1.00 81.56 94 ALA A N 1
ATOM 742 C CA . ALA A 1 94 ? -23.894 2.955 23.923 1.00 81.56 94 ALA A CA 1
ATOM 743 C C . ALA A 1 94 ? -22.666 2.245 23.333 1.00 81.56 94 ALA A C 1
ATOM 745 O O . ALA A 1 94 ? -21.637 2.873 23.095 1.00 81.56 94 ALA A O 1
ATOM 746 N N . ARG A 1 95 ? -22.794 0.951 23.011 1.00 81.75 95 ARG A N 1
ATOM 747 C CA . ARG A 1 95 ? -21.754 0.191 22.309 1.00 81.75 95 ARG A CA 1
ATOM 748 C C . ARG A 1 95 ? -21.490 0.743 20.904 1.00 81.75 95 ARG A C 1
ATOM 750 O O . ARG A 1 95 ? -20.334 0.912 20.531 1.00 81.75 95 ARG A O 1
ATOM 757 N N . THR A 1 96 ? -22.543 1.064 20.152 1.00 81.25 96 THR A N 1
ATOM 758 C CA . THR A 1 96 ? -22.413 1.664 18.815 1.00 81.25 96 THR A CA 1
ATOM 759 C C . THR A 1 96 ? -21.733 3.032 18.866 1.00 81.25 96 THR A C 1
ATOM 761 O O . THR A 1 96 ? -20.858 3.290 18.048 1.00 81.25 96 THR A O 1
ATOM 764 N N . LEU A 1 97 ? -22.065 3.884 19.843 1.00 85.06 97 LEU A N 1
ATOM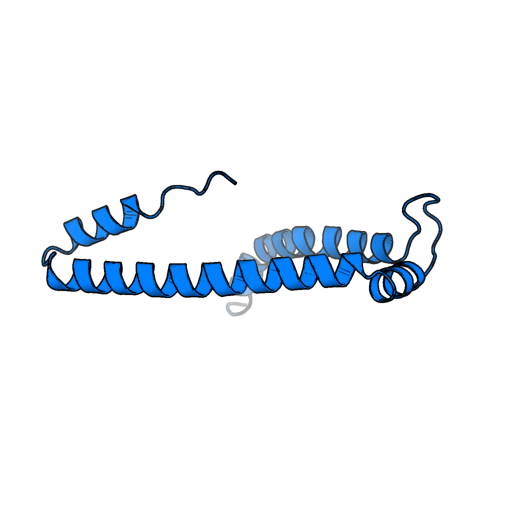 765 C CA . LEU A 1 97 ? -21.406 5.187 20.015 1.00 85.06 97 LEU A CA 1
ATOM 766 C C . LEU A 1 97 ? -19.902 5.055 20.279 1.00 85.06 97 LEU A C 1
ATOM 768 O O . LEU A 1 97 ? -19.117 5.799 19.699 1.00 85.06 97 LEU A O 1
ATOM 772 N N . VAL A 1 98 ? -19.496 4.088 21.107 1.00 83.19 98 VAL A N 1
ATOM 773 C CA . VAL A 1 98 ? -18.074 3.817 21.360 1.00 83.19 98 VAL A CA 1
ATOM 774 C C . VAL A 1 98 ? -17.368 3.377 20.077 1.00 83.19 98 VAL A C 1
ATOM 776 O O . VAL A 1 98 ? -16.305 3.903 19.771 1.00 83.19 98 VAL A O 1
ATOM 779 N N . TYR A 1 99 ? -17.960 2.480 19.283 1.00 81.88 99 TYR A N 1
ATOM 780 C CA . TYR A 1 99 ? -17.370 2.071 18.001 1.00 81.88 99 TYR A CA 1
ATOM 781 C C . TYR A 1 99 ? -17.290 3.213 16.981 1.00 81.88 99 TYR A C 1
ATOM 783 O O . TYR A 1 99 ? -16.292 3.322 16.275 1.00 81.88 99 TYR A O 1
ATOM 791 N N . LEU A 1 100 ? -18.291 4.096 16.934 1.00 82.38 100 LEU A N 1
ATOM 792 C CA . LEU A 1 100 ? -18.266 5.292 16.086 1.00 82.38 100 LEU A CA 1
ATOM 793 C C . LEU A 1 100 ? -17.154 6.265 16.487 1.00 82.38 100 LEU A C 1
ATOM 795 O O . LEU A 1 100 ? -16.534 6.863 15.615 1.00 82.38 100 LEU A O 1
ATOM 799 N N . LEU A 1 101 ? -16.858 6.384 17.783 1.00 78.31 101 LEU A N 1
ATOM 800 C CA . LEU A 1 101 ? -15.746 7.202 18.265 1.00 78.31 101 LEU A CA 1
ATOM 801 C C . LEU A 1 101 ? -14.379 6.635 17.852 1.00 78.31 101 LEU A C 1
ATOM 803 O O . LEU A 1 101 ? -13.430 7.397 17.765 1.00 78.31 101 LEU A O 1
ATOM 807 N N . PHE A 1 102 ? -14.266 5.330 17.578 1.00 75.19 102 PHE A N 1
ATOM 808 C CA . PHE A 1 102 ? -13.040 4.718 17.042 1.00 75.19 102 PHE A CA 1
ATOM 809 C C . PHE A 1 102 ? -12.907 4.845 15.519 1.00 75.19 102 PHE A C 1
ATOM 811 O O . PHE A 1 102 ? -11.805 4.716 14.996 1.00 75.19 102 PHE A O 1
ATOM 818 N N . LEU A 1 103 ? -13.992 5.152 14.804 1.00 76.44 103 LEU A N 1
ATOM 819 C CA . LEU A 1 103 ? -14.000 5.443 13.363 1.00 76.44 103 LEU A CA 1
ATOM 820 C C . LEU A 1 103 ? -13.521 6.876 13.060 1.00 76.44 103 LEU A C 1
ATOM 822 O O . LEU A 1 103 ? -14.001 7.506 12.116 1.00 76.44 103 LEU A O 1
ATOM 826 N N . ILE A 1 104 ? -12.595 7.422 13.857 1.00 74.12 104 ILE A N 1
ATOM 827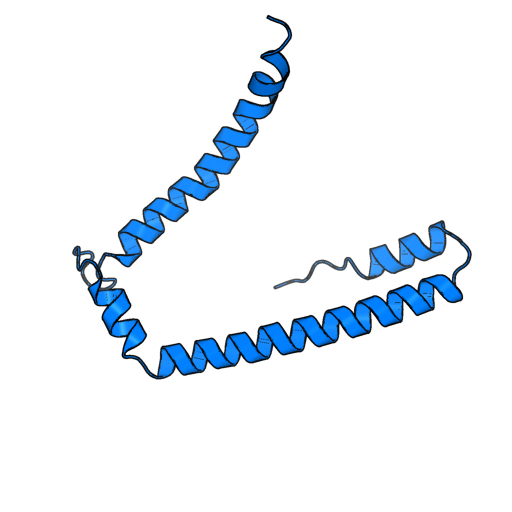 C CA . ILE A 1 104 ? -12.011 8.731 13.552 1.00 74.12 104 ILE A CA 1
ATOM 828 C C . ILE A 1 104 ? -11.252 8.579 12.232 1.00 74.12 104 ILE A C 1
ATOM 830 O O . ILE A 1 104 ? -10.414 7.678 12.130 1.00 74.12 104 ILE A O 1
ATOM 834 N N . PRO A 1 105 ? -11.540 9.408 11.214 1.00 63.69 105 PRO A N 1
ATOM 835 C CA . PRO A 1 105 ? -10.832 9.330 9.950 1.00 63.69 105 PRO A CA 1
ATOM 836 C C . PRO A 1 105 ? -9.338 9.490 10.212 1.00 63.69 105 PRO A C 1
ATOM 838 O O . PRO A 1 105 ? -8.895 10.485 10.791 1.00 63.69 105 PRO A O 1
ATOM 841 N N . MET A 1 106 ? -8.574 8.479 9.809 1.00 62.94 106 MET A N 1
ATOM 842 C CA . MET A 1 106 ? -7.127 8.532 9.874 1.00 62.94 106 MET A CA 1
ATOM 843 C C . MET A 1 106 ? -6.679 9.579 8.855 1.00 62.94 106 MET A C 1
ATOM 845 O O . MET A 1 106 ? -6.835 9.387 7.650 1.00 62.94 106 MET A O 1
ATOM 849 N N . VAL A 1 107 ? -6.201 10.723 9.341 1.00 49.53 107 VAL A N 1
ATOM 850 C CA . VAL A 1 107 ? -5.613 11.754 8.485 1.00 49.53 107 VAL A CA 1
ATOM 851 C C . VAL A 1 107 ? -4.186 11.296 8.188 1.00 49.53 107 VAL A C 1
ATOM 853 O O . VAL A 1 107 ? -3.271 11.578 8.958 1.00 49.53 107 VAL A O 1
ATOM 856 N N . THR A 1 108 ? -4.041 10.474 7.148 1.00 42.91 108 THR A N 1
ATOM 857 C CA . THR A 1 108 ? -2.750 10.148 6.521 1.00 42.91 108 THR A CA 1
ATOM 858 C C . THR A 1 108 ? -2.259 11.309 5.680 1.00 42.91 108 THR A C 1
ATOM 860 O O . THR A 1 108 ? -3.104 11.850 4.927 1.00 42.91 108 THR A O 1
#

Radius of gyration: 23.53 Å; chains: 1; bounding box: 56×24×54 Å